Protein AF-A0A959T4L1-F1 (afdb_monomer)

Structure (mmCIF, N/CA/C/O backbone):
data_AF-A0A959T4L1-F1
#
_entry.id   AF-A0A959T4L1-F1
#
loop_
_atom_site.group_PDB
_atom_site.id
_atom_site.type_symbol
_atom_site.label_atom_id
_atom_site.label_alt_id
_atom_site.label_comp_id
_atom_site.label_asym_id
_atom_site.label_entity_id
_atom_site.label_seq_id
_atom_site.pdbx_PDB_ins_code
_atom_site.Cartn_x
_atom_site.Cartn_y
_atom_site.Cartn_z
_atom_site.occupancy
_atom_site.B_iso_or_equiv
_atom_site.auth_seq_id
_atom_site.auth_comp_id
_atom_site.auth_asym_id
_atom_site.auth_atom_id
_atom_site.pdbx_PDB_model_num
ATOM 1 N N . ARG A 1 1 ? 17.359 6.166 -7.791 1.00 70.75 1 ARG A N 1
ATOM 2 C CA . ARG A 1 1 ? 15.997 5.841 -7.314 1.00 70.75 1 ARG A CA 1
ATOM 3 C C . ARG A 1 1 ? 15.604 4.520 -7.949 1.00 70.75 1 ARG A C 1
ATOM 5 O O . ARG A 1 1 ? 15.937 4.327 -9.114 1.00 70.75 1 ARG A O 1
ATOM 12 N N . ILE A 1 2 ? 15.013 3.605 -7.191 1.00 79.31 2 ILE A N 1
ATOM 13 C CA . ILE A 1 2 ? 14.574 2.284 -7.668 1.00 79.31 2 ILE A CA 1
ATOM 14 C C . ILE A 1 2 ? 13.046 2.281 -7.576 1.00 79.31 2 ILE A C 1
ATOM 16 O O . ILE A 1 2 ? 12.504 2.934 -6.695 1.00 79.31 2 ILE A O 1
ATOM 20 N N . GLY A 1 3 ? 12.349 1.628 -8.504 1.00 86.31 3 GLY A N 1
ATOM 21 C CA . GLY A 1 3 ? 10.898 1.477 -8.393 1.00 86.31 3 GLY A CA 1
ATOM 22 C C . GLY A 1 3 ? 10.516 0.585 -7.214 1.00 86.31 3 GLY A C 1
ATOM 23 O O . GLY A 1 3 ? 11.248 -0.356 -6.882 1.00 86.31 3 GLY A O 1
ATOM 24 N N . ASN A 1 4 ? 9.361 0.852 -6.614 1.00 92.44 4 ASN A N 1
ATOM 25 C CA . ASN A 1 4 ? 8.796 -0.041 -5.611 1.00 92.44 4 ASN A CA 1
ATOM 26 C C . ASN A 1 4 ? 8.447 -1.383 -6.258 1.00 92.44 4 ASN A C 1
ATOM 28 O O . ASN A 1 4 ? 8.175 -1.463 -7.458 1.00 92.44 4 ASN A O 1
ATOM 32 N N . ARG A 1 5 ? 8.487 -2.454 -5.461 1.00 93.62 5 ARG A N 1
ATOM 33 C CA . ARG A 1 5 ? 8.175 -3.806 -5.928 1.00 93.62 5 ARG A CA 1
ATOM 34 C C . ARG A 1 5 ? 6.850 -4.282 -5.357 1.00 93.62 5 ARG A C 1
ATOM 36 O O . ARG A 1 5 ? 6.674 -4.280 -4.143 1.00 93.62 5 ARG A O 1
ATOM 43 N N . ALA A 1 6 ? 5.964 -4.740 -6.231 1.00 94.38 6 ALA A N 1
ATOM 44 C CA . ALA A 1 6 ? 4.720 -5.405 -5.874 1.00 94.38 6 ALA A CA 1
ATOM 45 C C . ALA A 1 6 ? 4.632 -6.769 -6.552 1.00 94.38 6 ALA A C 1
ATOM 47 O O . ALA A 1 6 ? 4.953 -6.924 -7.729 1.00 94.38 6 ALA A O 1
ATOM 48 N N . PHE A 1 7 ? 4.176 -7.761 -5.793 1.00 96.81 7 PHE A N 1
ATOM 49 C CA . PHE A 1 7 ? 4.090 -9.145 -6.234 1.00 96.81 7 PHE A CA 1
ATOM 50 C C . PHE A 1 7 ? 2.663 -9.655 -6.059 1.00 96.81 7 PHE A C 1
ATOM 52 O O . PHE A 1 7 ? 2.165 -9.764 -4.939 1.00 96.81 7 PHE A O 1
ATOM 59 N N . ARG A 1 8 ? 2.009 -10.001 -7.169 1.00 95.94 8 ARG A N 1
ATOM 60 C CA . ARG A 1 8 ? 0.665 -10.578 -7.164 1.00 95.94 8 ARG A CA 1
ATOM 61 C C . ARG A 1 8 ? 0.742 -12.077 -6.888 1.00 95.94 8 ARG A C 1
ATOM 63 O O . ARG A 1 8 ? 1.387 -12.805 -7.642 1.00 95.94 8 ARG A O 1
ATOM 70 N N . ASN A 1 9 ? 0.053 -12.535 -5.844 1.00 96.50 9 ASN A N 1
ATOM 71 C CA . ASN A 1 9 ? -0.138 -13.960 -5.557 1.00 96.50 9 ASN A CA 1
ATOM 72 C C . ASN A 1 9 ? -1.008 -14.616 -6.648 1.00 96.50 9 ASN A C 1
ATOM 74 O O . ASN A 1 9 ? -2.052 -14.070 -7.013 1.00 96.50 9 ASN A O 1
ATOM 78 N N . ARG A 1 10 ? -0.593 -15.784 -7.154 1.00 96.88 10 ARG A N 1
ATOM 79 C CA . ARG A 1 10 ? -1.329 -16.556 -8.172 1.00 96.88 10 ARG A CA 1
ATOM 80 C C . ARG A 1 10 ? -2.260 -17.633 -7.598 1.00 96.88 10 ARG A C 1
ATOM 82 O O . ARG A 1 10 ? -2.987 -18.264 -8.356 1.00 96.88 10 ARG A O 1
ATOM 89 N N . GLY A 1 11 ? -2.257 -17.836 -6.281 1.00 96.69 11 GLY A N 1
ATOM 90 C CA . GLY A 1 11 ? -3.091 -18.825 -5.585 1.00 96.69 11 GLY A CA 1
ATOM 91 C C . GLY A 1 11 ? -2.442 -20.202 -5.405 1.00 96.69 11 GLY A C 1
ATOM 92 O O . GLY A 1 11 ? -3.027 -21.067 -4.765 1.00 96.69 11 GLY A O 1
ATOM 93 N N . ASP A 1 12 ? -1.227 -20.396 -5.912 1.00 97.50 12 ASP A N 1
ATOM 94 C CA . ASP A 1 12 ? -0.460 -21.651 -5.887 1.00 97.50 12 ASP A CA 1
ATOM 95 C C . ASP A 1 12 ? 0.901 -21.488 -5.178 1.00 97.50 12 ASP A C 1
ATOM 97 O O . ASP A 1 12 ? 1.859 -22.202 -5.467 1.00 97.50 12 ASP A O 1
ATOM 101 N N . LEU A 1 13 ? 0.994 -20.514 -4.262 1.00 96.81 13 LEU A N 1
ATOM 102 C CA . LEU A 1 13 ? 2.231 -20.072 -3.596 1.00 96.81 13 LEU A CA 1
ATOM 103 C C . LEU A 1 13 ? 3.280 -19.462 -4.538 1.00 96.81 13 LEU A C 1
ATOM 105 O O . LEU A 1 13 ? 4.399 -19.175 -4.107 1.00 96.81 13 LEU A O 1
ATOM 109 N N . THR A 1 14 ? 2.933 -19.210 -5.802 1.00 97.75 14 THR A N 1
ATOM 110 C CA . THR A 1 14 ? 3.779 -18.452 -6.720 1.00 97.75 14 THR A CA 1
ATOM 111 C C . THR A 1 14 ? 3.326 -17.001 -6.841 1.00 97.75 14 THR A C 1
ATOM 113 O O . THR A 1 14 ? 2.178 -16.635 -6.568 1.00 97.75 14 THR A O 1
ATOM 116 N N . PHE A 1 15 ? 4.266 -16.156 -7.260 1.00 98.12 15 PHE A N 1
ATOM 117 C CA . PHE A 1 15 ? 4.074 -14.719 -7.377 1.00 98.12 15 PHE A CA 1
ATOM 118 C C . PHE A 1 15 ? 4.515 -14.226 -8.755 1.00 98.12 15 PHE A C 1
ATOM 120 O O . PHE A 1 15 ? 5.423 -14.791 -9.374 1.00 98.12 15 PHE A O 1
ATOM 127 N N . THR A 1 16 ? 3.869 -13.174 -9.245 1.00 98.19 16 THR A N 1
ATOM 128 C CA . THR A 1 16 ? 4.274 -12.451 -10.458 1.00 98.19 16 THR A CA 1
ATOM 129 C C . THR A 1 16 ? 4.564 -11.003 -10.094 1.00 98.19 16 THR A C 1
ATOM 131 O O . THR A 1 16 ? 3.800 -10.408 -9.337 1.00 98.19 16 THR A O 1
ATOM 134 N N . ASP A 1 17 ? 5.660 -10.444 -10.610 1.00 97.31 17 ASP A N 1
ATOM 135 C CA . ASP A 1 17 ? 5.945 -9.013 -10.474 1.00 97.31 17 ASP A CA 1
ATOM 136 C C . ASP A 1 17 ? 4.843 -8.212 -11.186 1.00 97.31 17 ASP A C 1
ATOM 138 O O . ASP A 1 17 ? 4.641 -8.369 -12.388 1.00 97.31 17 ASP A O 1
ATOM 142 N N . ALA A 1 18 ? 4.116 -7.398 -10.423 1.00 96.75 18 ALA A N 1
ATOM 143 C CA . ALA A 1 18 ? 3.036 -6.531 -10.888 1.00 96.75 18 ALA A CA 1
ATOM 144 C C . ALA A 1 18 ? 3.382 -5.044 -10.697 1.00 96.75 18 ALA A C 1
ATOM 146 O O . ALA A 1 18 ? 2.515 -4.182 -10.790 1.00 96.75 18 ALA A O 1
ATOM 147 N N . SER A 1 19 ? 4.649 -4.724 -10.410 1.00 95.19 19 SER A N 1
ATOM 148 C CA . SER A 1 19 ? 5.076 -3.383 -9.996 1.00 95.19 19 SER A CA 1
ATOM 149 C C . SER A 1 19 ? 4.728 -2.313 -11.026 1.00 95.19 19 SER A C 1
ATOM 151 O O . SER A 1 19 ? 4.267 -1.238 -10.659 1.00 95.19 19 SER A O 1
ATOM 153 N N . GLN A 1 20 ? 4.941 -2.594 -12.314 1.00 94.31 20 GLN A N 1
ATOM 154 C CA . GLN A 1 20 ? 4.613 -1.645 -13.380 1.00 94.31 20 GLN A CA 1
ATOM 155 C C . GLN A 1 20 ? 3.106 -1.561 -13.612 1.00 94.31 20 GLN A C 1
ATOM 157 O O . GLN A 1 20 ? 2.556 -0.464 -13.646 1.00 94.31 20 GLN A O 1
ATOM 162 N N . ASP A 1 21 ? 2.441 -2.713 -13.695 1.00 94.12 21 ASP A N 1
ATOM 163 C CA . ASP A 1 21 ? 1.005 -2.799 -13.969 1.00 94.12 21 ASP A CA 1
ATOM 164 C C . ASP A 1 21 ? 0.160 -2.128 -12.875 1.00 94.12 21 ASP A C 1
ATOM 166 O O . ASP A 1 21 ? -0.908 -1.595 -13.159 1.00 94.12 21 ASP A O 1
ATOM 170 N N . TRP A 1 22 ? 0.643 -2.125 -11.629 1.00 93.44 22 TRP A N 1
ATOM 171 C CA . TRP A 1 22 ? -0.004 -1.477 -10.481 1.00 93.44 22 TRP A CA 1
ATOM 172 C C . TRP A 1 22 ? 0.533 -0.065 -10.189 1.00 93.44 22 TRP A C 1
ATOM 174 O O . TRP A 1 22 ? 0.224 0.513 -9.152 1.00 93.44 22 TRP A O 1
ATOM 184 N N . GLY A 1 23 ? 1.357 0.507 -11.073 1.00 92.38 23 GLY A N 1
ATOM 185 C CA . GLY A 1 23 ? 1.820 1.896 -10.955 1.00 92.38 23 GLY A CA 1
ATOM 186 C C . GLY A 1 23 ? 2.870 2.156 -9.864 1.00 92.38 23 GLY A C 1
ATOM 187 O O . GLY A 1 23 ? 3.135 3.307 -9.524 1.00 92.38 23 GLY A O 1
ATOM 188 N N . LEU A 1 24 ? 3.502 1.110 -9.329 1.00 93.44 24 LEU A N 1
ATOM 189 C CA . LEU A 1 24 ? 4.544 1.182 -8.295 1.00 93.44 24 LEU A CA 1
ATOM 190 C C . LEU A 1 24 ? 5.972 1.190 -8.865 1.00 93.44 24 LEU A C 1
ATOM 192 O O . LEU A 1 24 ? 6.932 1.453 -8.145 1.00 93.44 24 LEU A O 1
ATOM 196 N N . GLY A 1 25 ? 6.130 0.941 -10.166 1.00 91.06 25 GLY A N 1
ATOM 197 C CA . GLY A 1 25 ? 7.433 0.863 -10.828 1.00 91.06 25 GLY A CA 1
ATOM 198 C C . GLY A 1 25 ? 8.163 2.200 -11.009 1.00 91.06 25 GLY A C 1
ATOM 199 O O . GLY A 1 25 ? 9.329 2.199 -11.412 1.00 91.06 25 GLY A O 1
ATOM 200 N N . SER A 1 26 ? 7.515 3.331 -10.708 1.00 89.31 26 SER A N 1
ATOM 201 C CA . SER A 1 26 ? 8.117 4.665 -10.800 1.00 89.31 26 SER A CA 1
ATOM 202 C C . SER A 1 26 ? 9.316 4.807 -9.851 1.00 89.31 26 SER A C 1
ATOM 204 O O . SER A 1 26 ? 9.187 4.504 -8.664 1.00 89.31 26 SER A O 1
ATOM 206 N N . PRO A 1 27 ? 10.488 5.276 -10.325 1.00 90.19 27 PRO A N 1
ATOM 207 C CA . PRO A 1 27 ? 11.677 5.383 -9.485 1.00 90.19 27 PRO A CA 1
ATOM 208 C C . PRO A 1 27 ? 11.517 6.421 -8.366 1.00 90.19 27 PRO A C 1
ATOM 210 O O . PRO A 1 27 ? 11.668 7.621 -8.599 1.00 90.19 27 PRO A O 1
ATOM 213 N N . VAL A 1 28 ? 11.332 5.955 -7.131 1.00 89.12 28 VAL A N 1
ATOM 214 C CA . VAL A 1 28 ? 11.226 6.797 -5.932 1.00 89.12 28 VAL A CA 1
ATOM 215 C C . VAL A 1 28 ? 12.059 6.211 -4.793 1.00 89.12 28 VAL A C 1
ATOM 217 O O . VAL A 1 28 ? 12.328 5.016 -4.753 1.00 89.12 28 VAL A O 1
ATOM 220 N N . ASN A 1 29 ? 12.559 7.048 -3.887 1.00 91.75 29 ASN A N 1
ATOM 221 C CA . ASN A 1 29 ? 13.261 6.556 -2.702 1.00 91.75 29 ASN A CA 1
ATOM 222 C C . ASN A 1 29 ? 12.253 6.408 -1.560 1.00 91.75 29 ASN A C 1
ATOM 224 O O . ASN A 1 29 ? 12.087 7.337 -0.779 1.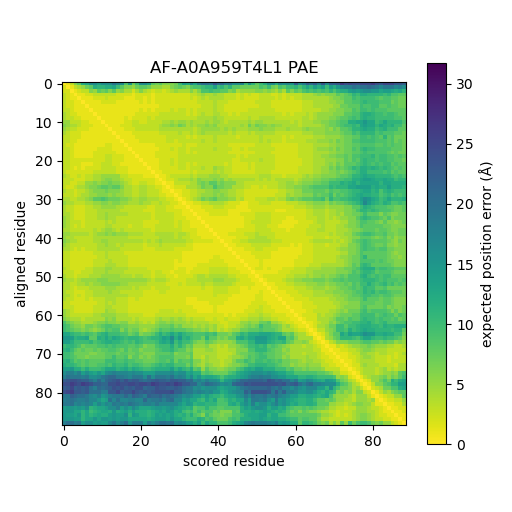00 91.75 29 ASN A O 1
ATOM 228 N N . SER A 1 30 ? 11.573 5.268 -1.464 1.00 92.00 30 SER A N 1
ATOM 229 C CA . SER A 1 30 ? 10.617 5.022 -0.381 1.00 92.00 30 SER A CA 1
ATOM 230 C C . SER A 1 30 ? 11.275 4.424 0.864 1.00 92.00 30 SER A C 1
ATOM 232 O O . SER A 1 30 ? 12.188 3.605 0.756 1.00 92.00 30 SER A O 1
ATOM 234 N N . ASN A 1 31 ? 10.765 4.764 2.041 1.00 91.56 31 ASN A N 1
ATOM 235 C CA . ASN A 1 31 ? 11.268 4.332 3.354 1.00 91.56 31 ASN A CA 1
ATOM 236 C C . ASN A 1 31 ? 10.189 3.690 4.248 1.00 91.56 31 ASN A C 1
ATOM 238 O O . ASN A 1 31 ? 10.526 3.096 5.271 1.00 91.56 31 ASN A O 1
ATOM 242 N N . GLY A 1 32 ? 8.912 3.758 3.868 1.00 92.38 32 GLY A N 1
ATOM 243 C CA . GLY A 1 32 ? 7.827 3.100 4.592 1.00 92.38 32 GLY A CA 1
ATOM 244 C C . GLY A 1 32 ? 6.534 3.062 3.789 1.00 92.38 32 GLY A C 1
ATOM 245 O O . GLY A 1 32 ? 6.352 3.848 2.861 1.00 92.38 32 GLY A O 1
ATOM 246 N N . ALA A 1 33 ? 5.638 2.151 4.160 1.00 94.94 33 ALA A N 1
ATOM 247 C CA . ALA A 1 33 ? 4.304 2.060 3.587 1.00 94.94 33 ALA A CA 1
ATOM 248 C C . ALA A 1 33 ? 3.268 1.731 4.668 1.00 94.94 33 ALA A C 1
ATOM 250 O O . ALA A 1 33 ? 3.572 1.032 5.637 1.00 94.94 33 ALA A O 1
ATOM 251 N N . ALA A 1 34 ? 2.053 2.232 4.487 1.00 96.81 34 ALA A N 1
ATOM 252 C CA . ALA A 1 34 ? 0.881 1.920 5.294 1.00 96.81 34 ALA A CA 1
ATOM 253 C C . ALA A 1 34 ? -0.311 1.677 4.365 1.00 96.81 34 ALA A C 1
ATOM 255 O O . ALA A 1 34 ? -0.328 2.184 3.245 1.00 96.81 34 ALA A O 1
ATOM 256 N N . TYR A 1 35 ? -1.297 0.914 4.828 1.00 96.12 35 TYR A N 1
ATOM 257 C CA . TYR A 1 35 ? -2.519 0.646 4.077 1.00 96.12 35 TYR A CA 1
ATOM 258 C C . TYR A 1 35 ? -3.757 0.934 4.924 1.00 96.12 35 TYR A C 1
ATOM 260 O O . TYR A 1 35 ? -3.762 0.676 6.131 1.00 96.12 35 TYR A O 1
ATOM 268 N N . ALA A 1 36 ? -4.786 1.491 4.293 1.00 95.44 36 ALA A N 1
ATOM 269 C CA . ALA A 1 36 ? -6.072 1.824 4.900 1.00 95.44 36 ALA A CA 1
ATOM 270 C C . ALA A 1 36 ? -7.126 2.020 3.801 1.00 95.44 36 ALA A C 1
ATOM 272 O O . ALA A 1 36 ? -6.766 2.358 2.686 1.00 95.44 36 ALA A O 1
ATOM 273 N N . ASP A 1 37 ? -8.402 1.840 4.131 1.00 94.31 37 ASP A N 1
ATOM 274 C CA . ASP A 1 37 ? -9.545 2.233 3.289 1.00 9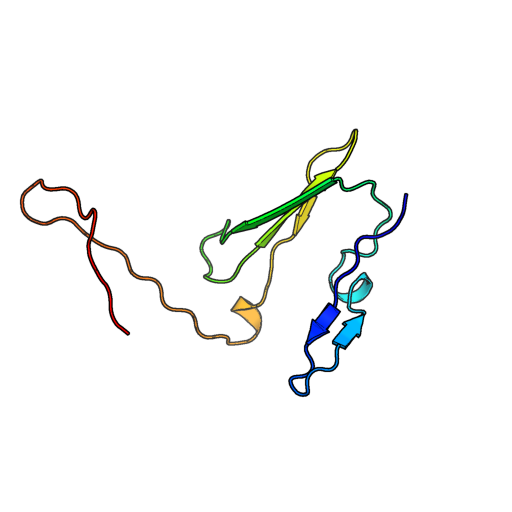4.31 37 ASP A CA 1
ATOM 275 C C . ASP A 1 37 ? -9.719 3.762 3.427 1.00 94.31 37 ASP A C 1
ATOM 277 O O . ASP A 1 37 ? -10.256 4.224 4.444 1.00 94.31 37 ASP A O 1
ATOM 281 N N . LEU A 1 38 ? -9.122 4.560 2.525 1.00 96.00 38 LEU A N 1
ATOM 282 C CA . LEU A 1 38 ? -9.069 6.027 2.660 1.00 96.00 38 LEU A CA 1
ATOM 283 C C . LEU A 1 38 ? -10.323 6.709 2.117 1.00 96.00 38 LEU A C 1
ATOM 285 O O . LEU A 1 38 ? -10.699 7.771 2.626 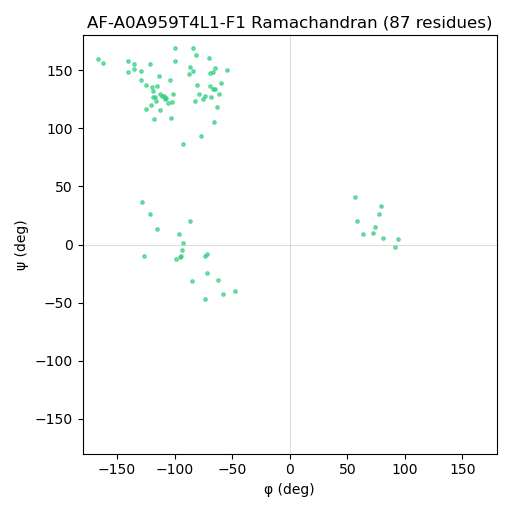1.00 96.00 38 LEU A O 1
ATOM 289 N N . ASP A 1 39 ? -10.953 6.129 1.100 1.00 94.00 39 ASP A N 1
ATOM 290 C CA . ASP A 1 39 ? -12.139 6.679 0.445 1.00 94.00 39 ASP A CA 1
ATOM 291 C C . ASP A 1 39 ? -13.457 6.053 0.945 1.00 94.00 39 ASP A C 1
ATOM 293 O O . ASP A 1 39 ? -14.538 6.626 0.762 1.00 94.00 39 ASP A O 1
ATOM 297 N N . GLY A 1 40 ? -13.377 4.948 1.686 1.00 90.88 40 GLY A N 1
ATOM 298 C CA . GLY A 1 40 ? -14.529 4.276 2.252 1.00 90.88 40 GLY A CA 1
ATOM 299 C C . GLY A 1 40 ? -15.267 3.411 1.236 1.00 90.88 40 GLY A C 1
ATOM 300 O O . GLY A 1 40 ? -16.493 3.279 1.371 1.00 90.88 40 GLY A O 1
ATOM 301 N N . ASP A 1 41 ? -14.596 2.797 0.267 1.00 91.06 41 ASP A N 1
ATOM 302 C CA . ASP A 1 41 ? -15.197 1.876 -0.707 1.00 91.06 41 ASP A CA 1
ATOM 303 C C . ASP A 1 41 ? -15.075 0.384 -0.316 1.00 91.06 41 ASP A C 1
ATOM 305 O O . ASP A 1 41 ? -15.820 -0.469 -0.814 1.00 91.06 41 ASP A O 1
ATOM 309 N N . GLY A 1 42 ? -14.262 0.094 0.706 1.00 90.06 42 GLY A N 1
ATOM 310 C CA . GLY A 1 42 ? -14.095 -1.236 1.285 1.00 90.06 42 GLY A CA 1
ATOM 311 C C . GLY A 1 42 ? -12.928 -2.040 0.721 1.00 90.06 42 GLY A C 1
ATOM 312 O O 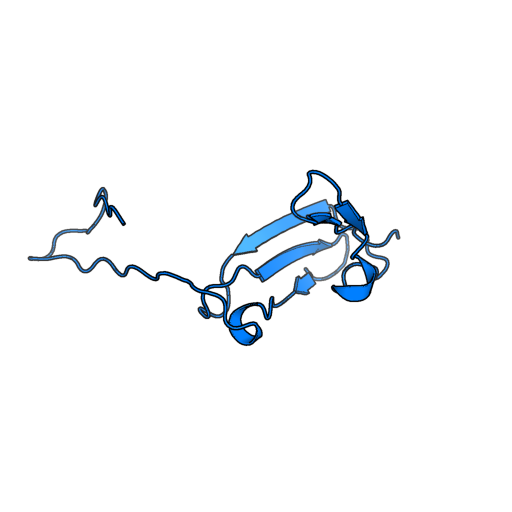. GLY A 1 42 ? -12.770 -3.199 1.125 1.00 90.06 42 GLY A O 1
ATOM 313 N N . ASP A 1 43 ? -12.113 -1.463 -0.155 1.00 92.56 43 ASP A N 1
ATOM 314 C CA . ASP A 1 43 ? -10.780 -1.964 -0.443 1.00 92.56 43 ASP A CA 1
ATOM 315 C C . ASP A 1 43 ? -9.692 -1.168 0.315 1.00 92.56 43 ASP A C 1
ATOM 317 O O . ASP A 1 43 ? -9.975 -0.245 1.075 1.00 92.56 43 ASP A O 1
ATOM 321 N N . LEU A 1 44 ? -8.452 -1.670 0.307 1.00 93.62 44 LEU A N 1
ATOM 322 C CA . LEU A 1 44 ? -7.341 -1.027 1.016 1.00 93.62 44 LEU A CA 1
ATOM 323 C C . LEU A 1 44 ? -6.467 -0.274 0.019 1.00 93.62 44 LEU A C 1
ATOM 325 O O . LEU A 1 44 ? -5.869 -0.901 -0.860 1.00 93.62 44 LEU A O 1
ATOM 329 N N . ASP A 1 45 ? -6.309 1.022 0.254 1.00 96.25 45 ASP A N 1
ATOM 330 C CA . ASP A 1 45 ? -5.366 1.897 -0.431 1.00 96.25 45 ASP A CA 1
ATOM 331 C C . ASP A 1 45 ? -3.962 1.777 0.154 1.00 96.25 45 ASP A C 1
ATOM 333 O O . ASP A 1 45 ? -3.758 1.318 1.285 1.00 96.25 45 ASP A O 1
ATOM 337 N N . LEU A 1 46 ? -2.971 2.252 -0.602 1.00 96.75 46 LEU A N 1
ATOM 338 C CA . LEU A 1 46 ? -1.571 2.255 -0.193 1.00 96.75 46 LEU A CA 1
ATOM 339 C C . LEU A 1 46 ? -1.025 3.682 -0.084 1.00 96.75 46 LEU A C 1
ATOM 341 O O . LEU A 1 46 ? -1.029 4.450 -1.044 1.00 96.75 46 LEU A O 1
ATOM 345 N N . VAL A 1 47 ? -0.450 4.000 1.074 1.00 97.00 47 VAL A N 1
ATOM 346 C CA . VAL A 1 47 ? 0.324 5.223 1.308 1.00 97.00 47 VAL A CA 1
ATOM 347 C C . VAL A 1 47 ? 1.799 4.863 1.405 1.00 97.00 47 VAL A C 1
ATOM 349 O O . VAL A 1 47 ? 2.182 4.030 2.226 1.00 97.00 47 VAL A O 1
ATOM 352 N N . VAL A 1 48 ? 2.639 5.514 0.604 1.00 95.88 48 VAL A N 1
ATOM 353 C CA . VAL A 1 48 ? 4.091 5.303 0.581 1.00 95.88 48 VAL A CA 1
ATOM 354 C C . VAL A 1 48 ? 4.799 6.580 1.019 1.00 95.88 48 VAL A C 1
ATOM 356 O O . VAL A 1 48 ? 4.607 7.644 0.429 1.00 95.88 48 VAL A O 1
ATOM 359 N N . ASN A 1 49 ? 5.638 6.488 2.051 1.00 95.56 49 ASN A N 1
ATOM 360 C CA . ASN A 1 49 ? 6.523 7.585 2.423 1.00 95.56 49 ASN A CA 1
ATOM 361 C C . ASN A 1 49 ? 7.723 7.607 1.474 1.00 95.56 49 ASN A C 1
ATOM 363 O O . ASN A 1 49 ? 8.367 6.579 1.253 1.00 95.56 49 ASN A O 1
ATOM 367 N N . ASN A 1 50 ? 7.988 8.786 0.914 1.00 94.06 50 ASN A N 1
ATOM 368 C CA . ASN A 1 50 ? 9.063 9.034 -0.032 1.00 94.06 50 ASN A CA 1
ATOM 369 C C . ASN A 1 50 ? 10.062 10.009 0.595 1.00 94.06 50 ASN A C 1
ATOM 371 O O . ASN A 1 50 ? 9.682 10.999 1.219 1.00 94.06 50 ASN A O 1
ATOM 375 N N . LEU A 1 51 ? 11.350 9.726 0.439 1.00 93.06 51 LEU A N 1
ATOM 376 C CA . LEU A 1 51 ? 12.427 10.573 0.928 1.00 93.06 51 LEU A CA 1
ATOM 377 C C . LEU A 1 51 ? 12.548 11.828 0.055 1.00 93.06 51 LEU A C 1
ATOM 379 O O . LEU A 1 51 ? 12.689 11.715 -1.163 1.00 93.06 51 LEU A O 1
ATOM 383 N N . ASP A 1 52 ? 12.532 12.998 0.699 1.00 92.69 52 ASP A N 1
ATOM 384 C CA . ASP A 1 52 ? 12.617 14.330 0.076 1.00 92.69 52 ASP A CA 1
ATOM 385 C C . ASP A 1 52 ? 11.507 14.634 -0.949 1.00 92.69 52 ASP A C 1
ATOM 387 O O . ASP A 1 52 ? 11.639 15.532 -1.782 1.00 92.69 52 ASP A O 1
ATOM 391 N N . GLU A 1 53 ? 10.393 13.902 -0.883 1.00 92.56 53 GLU A N 1
ATOM 392 C CA . GLU A 1 53 ? 9.241 14.045 -1.773 1.00 92.56 53 GLU A CA 1
ATOM 393 C C . GLU A 1 53 ? 7.930 13.892 -0.992 1.00 92.56 53 GLU A C 1
ATOM 395 O O . GLU A 1 53 ? 7.912 13.287 0.084 1.00 92.56 53 GLU A O 1
ATOM 400 N N . PRO A 1 54 ? 6.804 14.418 -1.509 1.00 94.69 54 PRO A N 1
ATOM 401 C CA . PRO A 1 54 ? 5.496 14.115 -0.948 1.00 94.69 54 PRO A CA 1
ATOM 402 C C . PRO A 1 54 ? 5.243 12.604 -0.873 1.00 94.69 54 PRO A C 1
ATOM 404 O O . PRO A 1 54 ? 5.721 11.829 -1.707 1.00 94.69 54 PRO A O 1
ATOM 407 N N . ALA A 1 55 ? 4.450 12.190 0.116 1.00 94.31 55 ALA A N 1
ATOM 408 C CA . ALA A 1 55 ? 3.969 10.818 0.184 1.00 94.31 55 ALA A CA 1
ATOM 409 C C . ALA A 1 55 ? 3.158 10.472 -1.075 1.00 94.31 55 ALA A C 1
ATOM 411 O O . ALA A 1 55 ? 2.365 11.283 -1.558 1.00 94.31 55 ALA A O 1
ATOM 412 N N . GLY A 1 56 ? 3.367 9.265 -1.592 1.00 93.75 56 GLY A N 1
ATOM 413 C CA . GLY A 1 56 ? 2.539 8.696 -2.646 1.00 93.75 56 GLY A CA 1
A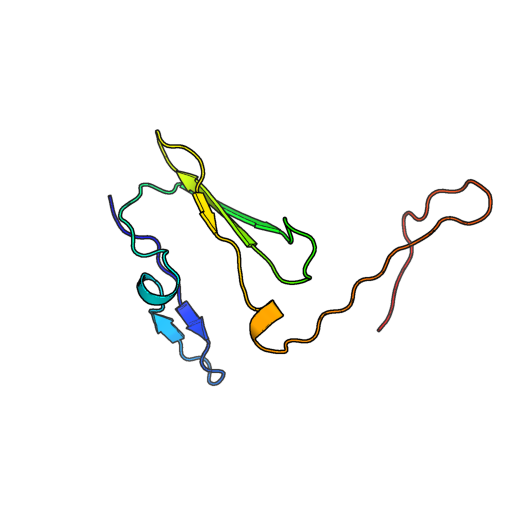TOM 414 C C . GLY A 1 56 ? 1.261 8.125 -2.046 1.00 93.75 56 GLY A C 1
ATOM 415 O O . GLY A 1 56 ? 1.315 7.474 -1.003 1.00 93.75 56 GLY A O 1
ATOM 416 N N . ILE A 1 57 ? 0.131 8.360 -2.705 1.00 95.38 57 ILE A N 1
ATOM 417 C CA . ILE A 1 57 ? -1.142 7.706 -2.402 1.00 95.38 57 ILE 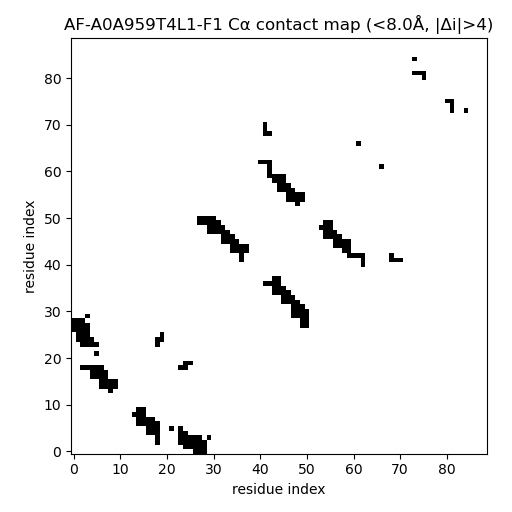A CA 1
ATOM 418 C C . ILE A 1 57 ? -1.544 6.940 -3.656 1.00 95.38 57 ILE A C 1
ATOM 420 O O . ILE A 1 57 ? -1.557 7.509 -4.749 1.00 95.38 57 ILE A O 1
ATOM 424 N N . HIS A 1 58 ? -1.828 5.656 -3.490 1.00 95.19 58 HIS A N 1
ATOM 425 C CA . HIS A 1 58 ? -2.291 4.771 -4.547 1.00 95.19 58 HIS A CA 1
ATOM 426 C C . HIS A 1 58 ? -3.680 4.270 -4.160 1.00 95.19 58 HIS A C 1
ATOM 428 O O . HIS A 1 58 ? -3.795 3.476 -3.225 1.00 95.19 58 HIS A O 1
ATOM 434 N N . GLU A 1 59 ? -4.692 4.771 -4.868 1.00 95.56 59 GLU A N 1
ATOM 435 C CA . GLU A 1 59 ? -6.072 4.296 -4.762 1.00 95.56 59 GLU A CA 1
ATOM 436 C C . GLU A 1 59 ? -6.142 2.882 -5.338 1.00 95.56 59 GLU A C 1
ATOM 438 O O . GLU A 1 59 ? -5.660 2.630 -6.454 1.00 95.56 59 GLU A O 1
ATOM 443 N N . ASN A 1 60 ? -6.679 1.951 -4.562 1.00 93.81 60 ASN A N 1
ATOM 444 C CA . ASN A 1 60 ? -7.017 0.639 -5.076 1.00 93.81 60 ASN A CA 1
ATOM 445 C C . ASN A 1 60 ? -8.405 0.711 -5.737 1.00 93.81 60 ASN A C 1
ATOM 447 O O . ASN A 1 60 ? -9.216 1.575 -5.450 1.00 93.81 60 ASN A O 1
ATOM 451 N N . HIS A 1 61 ? -8.623 -0.113 -6.757 1.00 92.75 61 HIS A N 1
ATOM 452 C CA . HIS A 1 61 ? -9.872 -0.112 -7.528 1.00 92.75 61 HIS A CA 1
ATOM 453 C C . HIS A 1 61 ? -10.442 -1.527 -7.615 1.00 92.75 61 HIS A C 1
ATOM 455 O O . HIS A 1 61 ? -10.901 -2.000 -8.664 1.00 92.75 61 HIS A O 1
ATOM 461 N N . ALA A 1 62 ? -10.281 -2.271 -6.529 1.00 90.44 62 ALA A N 1
ATOM 462 C CA . ALA A 1 62 ? -10.759 -3.627 -6.392 1.00 90.44 62 ALA A CA 1
ATOM 463 C C . ALA A 1 62 ? -12.293 -3.640 -6.253 1.00 90.44 62 ALA A C 1
ATOM 465 O O . ALA A 1 62 ? -12.928 -4.623 -6.645 1.00 90.44 62 ALA A O 1
ATOM 466 N N . ASP A 1 63 ? -12.900 -2.555 -5.780 1.00 86.81 63 ASP A N 1
ATOM 467 C CA . ASP A 1 63 ? -14.341 -2.289 -5.848 1.00 86.81 63 ASP A CA 1
ATOM 468 C C . ASP A 1 63 ? -14.930 -2.532 -7.259 1.00 86.81 63 ASP A C 1
ATOM 470 O O . ASP A 1 63 ? -15.972 -3.180 -7.415 1.00 86.81 63 ASP A O 1
ATOM 474 N N . ARG A 1 64 ? -14.204 -2.141 -8.316 1.00 88.12 64 ARG A N 1
ATOM 475 C CA . ARG A 1 64 ? -14.617 -2.285 -9.727 1.00 88.12 64 ARG A CA 1
ATOM 476 C C . ARG A 1 64 ? -14.551 -3.716 -10.252 1.00 88.12 64 ARG A C 1
ATOM 478 O O . ARG A 1 64 ? -15.039 -3.989 -11.349 1.00 88.12 64 ARG A O 1
ATOM 485 N N . LEU A 1 65 ? -13.953 -4.635 -9.497 1.00 86.81 65 LEU A N 1
ATOM 486 C CA . LEU A 1 65 ? -13.786 -6.037 -9.890 1.00 86.81 65 LEU A CA 1
ATOM 487 C C . LEU A 1 65 ? -14.920 -6.944 -9.387 1.00 86.81 65 LEU A C 1
ATOM 489 O O . LEU A 1 65 ? -14.899 -8.144 -9.652 1.00 86.81 65 LEU A O 1
ATOM 493 N N . GLY A 1 66 ? -15.921 -6.387 -8.693 1.00 78.94 66 GLY A N 1
ATOM 494 C CA . GLY A 1 66 ? -17.045 -7.156 -8.146 1.00 78.94 66 GLY A CA 1
ATOM 495 C C . GLY A 1 66 ? -16.694 -7.922 -6.869 1.00 78.94 66 GLY A C 1
ATOM 496 O O . GLY A 1 66 ? -17.305 -8.948 -6.572 1.00 78.94 66 GLY A O 1
ATOM 497 N N . ASN A 1 67 ? -15.701 -7.440 -6.125 1.00 79.94 67 ASN A N 1
ATOM 498 C CA . ASN A 1 67 ? -15.271 -8.040 -4.870 1.00 79.94 67 ASN A CA 1
ATOM 499 C C . ASN A 1 67 ? -16.316 -7.843 -3.757 1.00 79.94 67 ASN A C 1
ATOM 501 O O . ASN A 1 67 ? -17.185 -6.974 -3.827 1.00 79.94 67 ASN A O 1
ATOM 505 N N . HIS A 1 68 ? -16.229 -8.662 -2.708 1.00 81.75 68 HIS A N 1
ATOM 506 C CA . HIS A 1 68 ? -17.143 -8.603 -1.568 1.00 81.75 68 HIS A CA 1
ATOM 507 C C . HIS A 1 68 ? -16.429 -8.039 -0.339 1.00 81.75 68 HIS A C 1
ATOM 509 O O . HIS A 1 68 ? -15.420 -8.592 0.094 1.00 81.75 68 HIS A O 1
ATOM 515 N N . HIS A 1 69 ? -16.986 -6.984 0.254 1.00 83.81 69 HIS A N 1
ATOM 516 C CA . HIS A 1 69 ? -16.550 -6.453 1.543 1.00 83.81 69 HIS A CA 1
ATOM 517 C C . HIS A 1 69 ? -17.712 -6.468 2.543 1.00 83.81 69 HIS A C 1
ATOM 519 O O . HIS A 1 69 ? -18.885 -6.421 2.167 1.00 83.81 69 HIS A O 1
A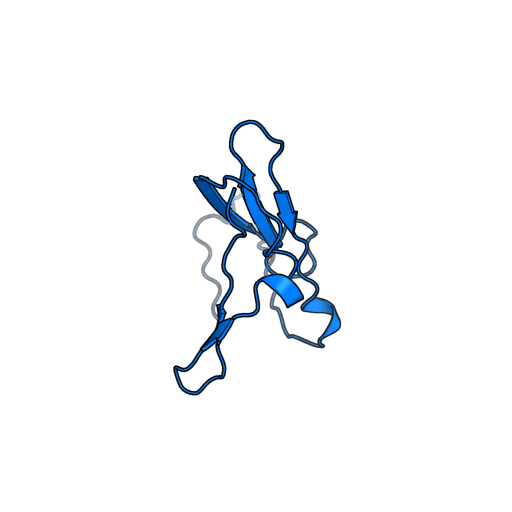TOM 525 N N . LEU A 1 70 ? -17.388 -6.512 3.836 1.00 84.62 70 LEU A N 1
ATOM 526 C CA . LEU A 1 70 ? -18.362 -6.358 4.913 1.00 84.62 70 LEU A CA 1
ATOM 527 C C . LEU A 1 70 ? -17.978 -5.161 5.777 1.00 84.62 70 LEU A C 1
ATOM 529 O O . LEU A 1 70 ? -16.921 -5.151 6.405 1.00 84.62 70 LEU A O 1
ATOM 533 N N . ARG A 1 71 ? -18.875 -4.176 5.861 1.00 85.25 71 ARG A N 1
ATOM 534 C CA . ARG A 1 71 ? -18.713 -3.011 6.733 1.00 85.25 71 ARG A CA 1
ATOM 535 C C . ARG A 1 71 ? -19.629 -3.119 7.941 1.00 85.25 71 ARG A C 1
ATOM 537 O O . ARG A 1 71 ? -20.849 -3.166 7.802 1.00 85.25 71 ARG A O 1
ATOM 544 N N . VAL A 1 72 ? -19.045 -3.094 9.137 1.00 86.94 72 VAL A N 1
ATOM 545 C CA . VAL A 1 72 ? -19.801 -3.158 10.392 1.00 86.94 72 VAL A CA 1
ATOM 546 C C . VAL A 1 72 ? -19.680 -1.838 11.138 1.00 86.94 72 VAL A C 1
ATOM 548 O O . VAL A 1 72 ? -18.603 -1.451 11.583 1.00 86.94 72 VAL A O 1
ATOM 551 N N . ARG A 1 73 ? -20.807 -1.138 11.297 1.00 86.44 73 ARG A N 1
ATOM 552 C CA . ARG A 1 73 ? -20.889 0.090 12.095 1.00 86.44 73 ARG A CA 1
ATOM 553 C C . ARG A 1 73 ? -21.534 -0.203 13.441 1.00 86.44 73 ARG A C 1
ATOM 555 O O . ARG A 1 73 ? -22.746 -0.386 13.527 1.00 86.44 73 ARG A O 1
ATOM 562 N N . LEU A 1 74 ? -20.733 -0.166 14.498 1.00 86.69 74 LEU A N 1
ATOM 563 C CA . LEU A 1 74 ? -21.227 -0.274 15.867 1.00 86.69 74 LEU A CA 1
ATOM 564 C C . LEU A 1 74 ? -21.884 1.048 16.286 1.00 86.69 74 LEU A C 1
ATOM 566 O O . LEU A 1 74 ? -21.274 2.114 16.185 1.00 86.69 74 LEU A O 1
ATOM 570 N N . ARG A 1 75 ? -23.138 0.991 16.743 1.00 86.94 75 ARG A N 1
ATOM 571 C CA . ARG A 1 75 ? -23.853 2.140 17.314 1.00 86.94 75 ARG A CA 1
ATOM 572 C C . ARG A 1 75 ? -24.051 1.904 18.809 1.00 86.94 75 ARG A C 1
ATOM 574 O O . ARG A 1 75 ? -24.557 0.842 19.164 1.00 86.94 75 ARG A O 1
ATOM 581 N N . PRO A 1 76 ? -23.675 2.850 19.681 1.00 85.31 76 PRO A N 1
ATOM 582 C CA . PRO A 1 76 ? -23.914 2.676 21.100 1.00 85.31 76 PRO A CA 1
ATOM 583 C C . PRO A 1 76 ? -25.403 2.745 21.442 1.00 85.31 76 PRO A C 1
ATOM 585 O O . PRO A 1 76 ? -26.155 3.489 20.812 1.00 85.31 76 PRO A O 1
ATOM 588 N N . MET A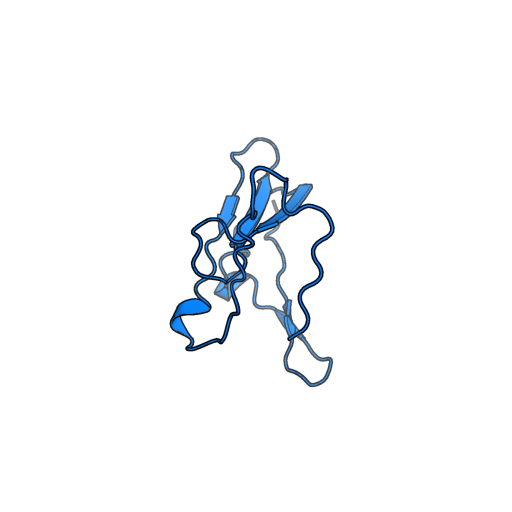 1 77 ? -25.806 1.996 22.466 1.00 79.62 77 MET A N 1
ATOM 589 C CA . MET A 1 77 ? -27.117 2.117 23.106 1.00 79.62 77 MET A CA 1
ATOM 590 C C . MET A 1 77 ? -26.944 2.840 24.449 1.00 79.62 77 MET A C 1
ATOM 592 O O . MET A 1 77 ? -25.941 2.647 25.140 1.00 79.62 77 MET A O 1
ATOM 596 N N . ASP A 1 78 ? -27.898 3.706 24.790 1.00 82.81 78 ASP A N 1
ATOM 597 C CA . ASP A 1 78 ? -28.027 4.341 26.110 1.00 82.81 78 ASP A CA 1
ATOM 598 C C . ASP A 1 78 ? -26.804 5.140 26.600 1.00 82.81 78 ASP A C 1
ATOM 600 O O . ASP A 1 78 ? -26.424 5.086 27.769 1.00 82.81 78 ASP A O 1
ATOM 604 N N . GLY A 1 79 ? -26.160 5.896 25.702 1.00 73.75 79 GLY A N 1
ATOM 605 C CA . GLY A 1 79 ? -25.092 6.842 26.062 1.00 73.75 79 GLY A CA 1
ATOM 606 C C . GLY A 1 79 ? -23.758 6.207 26.476 1.00 73.75 79 GLY A C 1
ATOM 607 O O . GLY A 1 79 ? -22.869 6.913 26.949 1.00 73.75 79 GLY A O 1
ATOM 608 N N . ARG A 1 80 ? -23.591 4.892 26.299 1.00 78.25 80 ARG A N 1
ATOM 609 C CA . ARG A 1 80 ? -22.310 4.193 26.515 1.00 78.25 80 ARG A CA 1
ATOM 610 C C . ARG A 1 80 ? -21.418 4.281 25.273 1.00 78.25 80 ARG A C 1
ATOM 612 O O . ARG A 1 80 ? -21.877 4.689 24.214 1.00 78.25 80 ARG A O 1
ATOM 619 N N . THR A 1 81 ? -20.144 3.904 25.374 1.00 79.31 81 THR A N 1
ATOM 620 C CA . THR A 1 81 ? -19.286 3.676 24.195 1.00 79.31 81 THR A CA 1
ATOM 621 C C . THR A 1 81 ? -19.450 2.234 23.705 1.00 79.31 81 THR A C 1
ATOM 623 O O . THR A 1 81 ? -19.771 1.341 24.484 1.00 79.31 81 THR A O 1
ATOM 626 N N . ALA A 1 82 ? -19.229 1.979 22.412 1.00 81.00 82 ALA A N 1
ATOM 627 C CA . ALA A 1 82 ? -19.267 0.625 21.839 1.00 81.00 82 ALA A CA 1
ATOM 628 C C . ALA A 1 82 ? -17.915 -0.121 21.951 1.00 81.00 82 ALA A C 1
ATOM 630 O O . ALA A 1 82 ? -17.635 -1.038 21.181 1.00 81.00 82 ALA A O 1
ATOM 631 N N . TRP A 1 83 ? -17.036 0.308 22.861 1.00 81.19 83 TRP A N 1
ATOM 632 C CA . TRP A 1 83 ? -15.700 -0.267 23.017 1.00 81.19 83 TRP A CA 1
ATOM 633 C C . TRP A 1 83 ? -15.775 -1.691 23.576 1.00 81.19 83 TRP A C 1
ATOM 635 O O . TRP A 1 83 ? -16.535 -1.959 24.502 1.00 81.19 83 TRP A O 1
ATOM 645 N N . GLY A 1 84 ? -14.981 -2.602 23.007 1.00 82.75 84 GLY A N 1
ATOM 646 C CA . GLY A 1 84 ? -14.977 -4.019 23.386 1.00 82.75 84 GLY A CA 1
ATOM 647 C C . GLY A 1 84 ? -16.102 -4.858 22.769 1.00 82.75 84 GLY A C 1
ATOM 648 O O . GLY A 1 84 ? -16.227 -6.030 23.110 1.00 82.75 84 GLY A O 1
ATOM 649 N N . ALA A 1 85 ? -16.916 -4.299 21.867 1.00 85.25 85 ALA A N 1
ATOM 650 C CA . ALA A 1 85 ? -17.915 -5.081 21.147 1.00 85.25 85 ALA A CA 1
ATOM 651 C C . ALA A 1 85 ? -17.248 -6.129 20.242 1.00 85.25 85 ALA A C 1
ATOM 653 O O . ALA A 1 85 ? -16.321 -5.824 19.491 1.00 85.25 85 ALA A O 1
ATOM 654 N N . GLN A 1 86 ? -17.760 -7.356 20.296 1.00 86.62 86 GLN A N 1
ATOM 655 C CA . GLN A 1 86 ? -17.341 -8.452 19.432 1.00 86.62 86 GLN A CA 1
ATOM 656 C C . GLN A 1 86 ? -18.373 -8.642 18.322 1.00 86.62 86 GLN A C 1
ATOM 658 O O . GLN A 1 86 ? -19.568 -8.764 18.586 1.00 86.62 86 GLN A O 1
ATOM 663 N N . VAL A 1 87 ? -17.897 -8.695 17.081 1.00 83.50 87 VAL A N 1
ATOM 664 C CA . VAL A 1 87 ? -18.703 -9.044 15.910 1.00 83.50 87 VAL A CA 1
ATOM 665 C C . VAL A 1 87 ? -18.196 -10.380 15.388 1.00 83.50 87 VAL A C 1
ATOM 667 O O . VAL A 1 87 ? -16.993 -10.552 15.220 1.00 83.50 87 VAL A O 1
ATOM 670 N N . THR A 1 88 ? -19.104 -11.327 15.168 1.00 84.81 88 THR A N 1
ATOM 671 C CA . THR A 1 88 ? -18.803 -12.635 14.566 1.00 84.81 88 THR A CA 1
ATOM 672 C C . THR A 1 88 ? -19.605 -12.744 13.273 1.00 84.81 88 THR A C 1
ATOM 674 O O . THR A 1 88 ? -20.788 -12.398 13.280 1.00 84.81 88 THR A O 1
ATOM 677 N N . VAL A 1 89 ? -18.949 -13.153 12.186 1.00 79.81 89 VAL A N 1
ATOM 678 C CA . VAL A 1 89 ? -19.479 -13.222 10.812 1.00 79.81 89 VAL A CA 1
ATOM 679 C C . VAL A 1 89 ? -19.344 -14.648 10.314 1.00 79.81 89 VAL A C 1
ATOM 681 O O . VAL A 1 89 ? -18.266 -15.230 10.569 1.00 79.81 89 VAL A O 1
#

Nearest PDB structures (foldseek):
  9etn-assembly1_A  TM=9.146E-01  e=8.235E-03  Mus musculus

Secondary structure (DSSP, 8-state):
-EE---EEE-SSS-EEE-TTTTT--SEE-EEEEEEE-SSSSSSPEEEEEETTSPPEEE----GGGT----------STT---TT-----

Mean predicted aligned error: 6.13 Å

pLDDT: mean 90.39, std 6.22, range [70.75, 98.19]

Radius of gyration: 17.7 Å; Cα contacts (8 Å, |Δi|>4): 123; chains: 1; bounding box: 44×36×40 Å

Foldseek 3Di:
DFFDWDWDDPPPPDTDTCCVVQVRRPDFAWDDKDWDPPPPLQDIWIWTHTPPDDIDTRDDDVSVVVDDGDDDDDDDDPPDDCPPDDDDD

Solven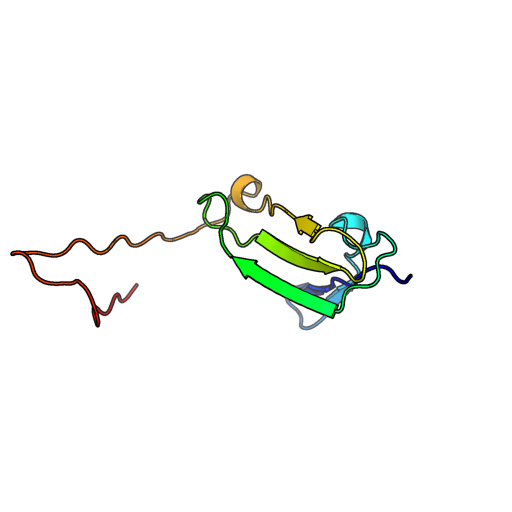t-accessible surface area (backbone atoms only — not comparable to full-atom values): 5909 Å² total; per-residue (Å²): 110,52,44,49,85,41,68,45,76,72,85,76,92,44,71,43,84,37,18,63,86,72,69,37,43,60,63,44,53,67,83,49,73,51,74,45,55,82,87,71,81,67,49,64,22,41,39,33,40,34,67,100,48,76,64,47,75,44,84,62,68,53,65,80,71,74,64,88,69,86,88,85,83,86,74,59,67,92,90,49,79,61,78,88,71,84,85,86,133

Sequence (89 aa):
RIGNRAFRNRGDLTFTDASQDWGLGSPVNSNGAAYADLDGDGDLDLVVNNLDEPAGIHENHADRLGNHHLRVRLRPMDGRTAWGAQVTV